Protein AF-A0A442BPK3-F1 (afdb_monomer_lite)

Radius of gyration: 20.64 Å; chains: 1; bounding box: 43×21×60 Å

pLDDT: mean 92.11, std 6.21, range [68.88, 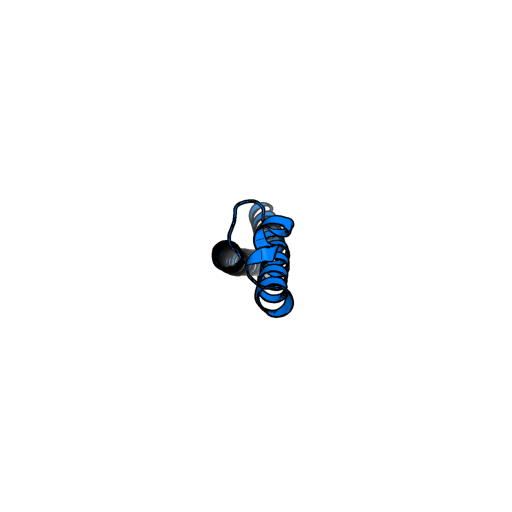98.38]

Secondary structure (DSSP, 8-state):
-HHHHHHHHHHHHHHHHHHHHHHHHHHHHHHT-GGGHHHHHTT--HHHHHHHHHHHHHHHHHHHHHHHHHHHHHHHHHHHHHHHHHH--

Sequence (89 aa):
MIFTKLGLAIAWLLVVLSGLRLVLAFAIAYTTGQATAPEYFGSKTVGEVIDHSALYLLIGVTVGIVAEISRSMGVKAELRKQMLEKEVR

Foldseek 3Di:
DVVLVVLQVLLVCLQVVLVVQLVVLVCCCPPVRQVCCCVPPNPDTSVVSNVVSVVSNVVSVVSNVVSVVVVVVVVVVVVVVVVVVVVVD

Structure (mmCIF, N/CA/C/O backbone):
data_AF-A0A442BPK3-F1
#
_entry.id   AF-A0A442BPK3-F1
#
loop_
_atom_site.group_PDB
_atom_site.id
_atom_site.type_symbol
_atom_site.label_atom_id
_atom_site.label_alt_id
_atom_site.label_comp_id
_atom_site.label_asym_id
_atom_site.label_entity_id
_atom_site.label_seq_id
_atom_site.pdbx_PDB_ins_code
_atom_site.Cartn_x
_atom_site.Cartn_y
_atom_site.Cartn_z
_atom_site.occupancy
_atom_site.B_iso_or_equiv
_atom_site.auth_seq_id
_atom_site.auth_comp_id
_atom_site.auth_asym_id
_atom_site.auth_atom_id
_atom_site.pdbx_PDB_model_num
ATOM 1 N N . MET A 1 1 ? -14.896 4.758 13.654 1.00 77.44 1 MET A N 1
ATOM 2 C CA . MET A 1 1 ? -14.348 6.106 13.931 1.00 77.44 1 MET A CA 1
ATOM 3 C C . MET A 1 1 ? -13.953 6.777 12.616 1.00 77.44 1 MET A C 1
ATOM 5 O O . MET A 1 1 ? -13.584 6.060 11.689 1.00 77.44 1 MET A O 1
ATOM 9 N N . ILE A 1 2 ? -14.068 8.110 12.508 1.00 88.00 2 ILE A N 1
ATOM 10 C CA . ILE A 1 2 ? -13.796 8.867 11.262 1.00 88.00 2 ILE A CA 1
ATOM 11 C C . ILE A 1 2 ? -12.341 8.674 10.807 1.00 88.00 2 ILE A C 1
ATOM 13 O O . ILE A 1 2 ? -12.106 8.342 9.650 1.00 88.00 2 ILE A O 1
ATOM 17 N N . PHE A 1 3 ? -11.383 8.763 11.733 1.00 89.44 3 PHE A N 1
ATOM 18 C CA . PHE A 1 3 ? -9.956 8.579 11.446 1.00 89.44 3 PHE A CA 1
ATOM 19 C C . PHE A 1 3 ? -9.627 7.200 10.865 1.00 89.44 3 PHE A C 1
ATOM 21 O O . PHE A 1 3 ? -8.902 7.106 9.883 1.00 89.44 3 PHE A O 1
ATOM 28 N N . THR A 1 4 ? -10.217 6.129 11.402 1.00 91.81 4 THR A N 1
ATOM 29 C CA . THR A 1 4 ? -10.026 4.766 10.884 1.00 91.81 4 THR A CA 1
ATOM 30 C C . THR A 1 4 ? -10.553 4.612 9.456 1.00 91.81 4 THR A C 1
ATOM 32 O O . THR A 1 4 ? -9.904 3.986 8.623 1.00 91.81 4 THR A O 1
ATOM 35 N N . LYS A 1 5 ? -11.717 5.209 9.151 1.00 93.50 5 LYS A N 1
ATOM 36 C CA . LYS A 1 5 ? -12.287 5.196 7.793 1.00 93.50 5 LYS A CA 1
ATOM 37 C C . LYS A 1 5 ? -11.404 5.968 6.812 1.00 93.50 5 LYS A C 1
ATOM 39 O O . LYS A 1 5 ? -11.177 5.492 5.706 1.00 93.50 5 LYS A O 1
ATOM 44 N N . LEU A 1 6 ? -10.886 7.122 7.233 1.00 95.94 6 LEU A N 1
ATOM 45 C CA . LEU A 1 6 ? -9.979 7.927 6.419 1.00 95.94 6 LEU A CA 1
ATOM 46 C C . LEU A 1 6 ? -8.647 7.203 6.173 1.00 95.94 6 LEU A C 1
ATOM 48 O O . LEU A 1 6 ? -8.192 7.149 5.037 1.00 95.94 6 LEU A O 1
ATOM 52 N N . GLY A 1 7 ? -8.066 6.587 7.207 1.00 94.62 7 GLY A N 1
ATOM 53 C CA . GLY A 1 7 ? -6.842 5.791 7.089 1.00 94.62 7 GLY A CA 1
ATOM 54 C C . GLY A 1 7 ? -6.994 4.623 6.113 1.00 94.62 7 GLY A C 1
ATOM 55 O O . GLY A 1 7 ? -6.137 4.427 5.258 1.00 94.62 7 GLY A O 1
ATOM 56 N N . LEU A 1 8 ? -8.124 3.909 6.166 1.00 96.19 8 LEU A N 1
ATOM 57 C CA . LEU A 1 8 ? -8.447 2.856 5.197 1.00 96.19 8 LEU A CA 1
ATOM 58 C C . LEU A 1 8 ? -8.614 3.401 3.774 1.00 96.19 8 LEU A C 1
ATOM 60 O O . LEU A 1 8 ? -8.120 2.786 2.835 1.00 96.19 8 LEU A O 1
ATOM 64 N N . ALA A 1 9 ? -9.285 4.543 3.602 1.00 97.44 9 ALA A N 1
ATOM 65 C CA . ALA A 1 9 ? -9.455 5.158 2.287 1.00 97.44 9 ALA A CA 1
ATOM 66 C C . ALA A 1 9 ? -8.106 5.571 1.676 1.00 97.44 9 ALA A C 1
ATOM 68 O O . ALA A 1 9 ? -7.831 5.255 0.521 1.00 97.44 9 ALA A O 1
ATOM 69 N N . ILE A 1 10 ? -7.238 6.214 2.464 1.00 96.88 10 ILE A N 1
ATOM 70 C CA . ILE A 1 10 ? -5.887 6.601 2.034 1.00 96.88 10 ILE A CA 1
ATOM 71 C C . ILE A 1 10 ? -5.051 5.362 1.702 1.00 96.88 10 ILE A C 1
ATOM 73 O O . ILE A 1 10 ? -4.394 5.340 0.665 1.00 96.88 10 ILE A O 1
ATOM 77 N N . ALA A 1 11 ? -5.104 4.319 2.537 1.00 98.00 11 ALA A N 1
ATOM 78 C CA . ALA A 1 11 ? -4.415 3.057 2.276 1.00 98.00 11 ALA A CA 1
ATOM 79 C C . ALA A 1 11 ? -4.846 2.444 0.938 1.00 98.00 11 ALA A C 1
ATOM 81 O O . ALA A 1 11 ? -3.996 2.095 0.123 1.00 98.00 11 ALA A O 1
ATOM 82 N N . TRP A 1 12 ? -6.154 2.384 0.676 1.00 98.06 12 TRP A N 1
ATOM 83 C CA . TRP A 1 12 ? -6.693 1.888 -0.590 1.00 98.06 12 TRP A CA 1
ATOM 84 C C . TRP A 1 12 ? -6.233 2.713 -1.791 1.00 98.06 12 TRP A C 1
ATOM 86 O O . TRP A 1 12 ? -5.801 2.138 -2.789 1.00 98.06 12 TRP A O 1
ATOM 96 N N . LEU A 1 13 ? -6.278 4.044 -1.693 1.00 98.00 13 LEU A N 1
ATOM 97 C CA . LEU A 1 13 ? -5.799 4.927 -2.758 1.00 98.00 13 LEU A CA 1
ATOM 98 C C . LEU A 1 13 ? -4.312 4.706 -3.037 1.00 98.00 13 LEU A C 1
ATOM 100 O O . LEU A 1 13 ? -3.925 4.563 -4.195 1.00 98.00 13 LEU A O 1
ATOM 104 N N . LEU A 1 14 ? -3.488 4.631 -1.990 1.00 98.06 14 LEU A N 1
ATOM 105 C CA . LEU A 1 14 ? -2.060 4.370 -2.135 1.00 98.06 14 LEU A CA 1
ATOM 106 C C . LEU A 1 14 ? -1.819 3.020 -2.802 1.00 98.06 14 LEU A C 1
ATOM 108 O O . LEU A 1 14 ? -1.116 2.977 -3.805 1.00 98.06 14 LEU A O 1
ATOM 112 N N . VAL A 1 15 ? -2.430 1.943 -2.305 1.00 98.12 15 VAL A N 1
ATOM 113 C CA . VAL A 1 15 ? -2.223 0.588 -2.835 1.00 98.12 15 VAL A CA 1
ATOM 114 C C . VAL A 1 15 ? -2.649 0.483 -4.296 1.00 98.12 15 VAL A C 1
ATOM 116 O O . VAL A 1 15 ? -1.888 -0.023 -5.116 1.00 98.12 15 VAL A O 1
ATOM 119 N N . VAL A 1 16 ? -3.830 0.992 -4.649 1.00 98.06 16 VAL A N 1
ATOM 120 C CA . VAL A 1 16 ? -4.354 0.869 -6.017 1.00 98.06 16 VAL A CA 1
ATOM 121 C C . VAL A 1 16 ? -3.549 1.718 -6.995 1.00 98.06 16 VAL A C 1
ATOM 123 O O . VAL A 1 16 ? -3.123 1.213 -8.033 1.00 98.06 16 VAL A O 1
ATOM 126 N N . LEU A 1 17 ? -3.305 2.991 -6.674 1.00 97.62 17 LEU A N 1
ATOM 127 C CA . LEU A 1 17 ? -2.621 3.899 -7.597 1.00 97.62 17 LEU A CA 1
ATOM 128 C C . LEU A 1 17 ? -1.147 3.530 -7.765 1.00 97.62 17 LEU A C 1
ATOM 130 O O . LEU A 1 17 ? -0.638 3.522 -8.886 1.00 97.62 17 LEU A O 1
ATOM 134 N N . SER A 1 18 ? -0.459 3.203 -6.669 1.00 97.06 18 SER A N 1
ATOM 135 C CA . SER A 1 18 ? 0.941 2.780 -6.739 1.00 97.06 18 SER A CA 1
ATOM 136 C C . SER A 1 18 ? 1.087 1.387 -7.346 1.00 97.06 18 SER A C 1
ATOM 138 O O . SER A 1 18 ? 1.999 1.187 -8.139 1.00 97.06 18 SER A O 1
ATOM 140 N N . GLY A 1 19 ? 0.166 0.459 -7.069 1.00 97.62 19 GLY A N 1
ATOM 141 C CA . GLY A 1 19 ? 0.147 -0.868 -7.681 1.00 97.62 19 GLY A CA 1
ATOM 142 C C . GLY A 1 19 ? -0.032 -0.797 -9.195 1.00 97.62 19 GLY A C 1
ATOM 143 O O . GLY A 1 19 ? 0.769 -1.367 -9.933 1.00 97.62 19 GLY A O 1
ATOM 144 N N . LEU A 1 20 ? -1.013 -0.024 -9.675 1.00 97.06 20 LEU A N 1
ATOM 145 C CA . LEU A 1 20 ? -1.211 0.198 -11.110 1.00 97.06 20 LEU A CA 1
ATOM 146 C C . LEU A 1 20 ? 0.028 0.833 -11.754 1.00 97.06 20 LEU A C 1
ATOM 148 O O . LEU A 1 20 ? 0.486 0.385 -12.805 1.00 97.06 20 LEU A O 1
ATOM 152 N N . ARG A 1 21 ? 0.596 1.858 -11.110 1.00 95.19 21 ARG A N 1
ATOM 153 C CA . ARG A 1 21 ? 1.791 2.549 -11.608 1.00 95.19 21 ARG A CA 1
ATOM 154 C C . ARG A 1 21 ? 3.019 1.637 -11.642 1.00 95.19 21 ARG A C 1
ATOM 156 O O . ARG A 1 21 ? 3.787 1.702 -12.597 1.00 95.19 21 ARG A O 1
ATOM 163 N N . LEU A 1 22 ? 3.184 0.777 -10.640 1.00 96.75 22 LEU A N 1
ATOM 164 C CA . LEU A 1 22 ? 4.263 -0.204 -10.564 1.00 96.75 22 LEU A CA 1
ATOM 165 C C . LEU A 1 22 ? 4.141 -1.238 -11.691 1.00 96.75 22 LEU A C 1
ATOM 167 O O . LEU A 1 22 ? 5.122 -1.504 -12.379 1.00 96.75 22 LEU A O 1
ATOM 171 N N . VAL A 1 23 ? 2.932 -1.757 -11.932 1.00 96.38 23 VAL A N 1
ATOM 172 C CA . VAL A 1 23 ? 2.655 -2.681 -13.046 1.00 96.38 23 VAL A CA 1
ATOM 173 C C . VAL A 1 23 ? 2.969 -2.028 -14.392 1.00 96.38 23 VAL A C 1
ATOM 175 O O . VAL A 1 23 ? 3.638 -2.645 -15.217 1.00 96.38 23 VAL A O 1
ATOM 178 N N . LEU A 1 24 ? 2.556 -0.774 -14.605 1.00 93.56 24 LEU A N 1
ATOM 179 C CA . LEU A 1 24 ? 2.884 -0.026 -15.825 1.00 93.56 24 LEU A CA 1
ATOM 180 C C . LEU A 1 24 ? 4.395 0.157 -16.003 1.00 93.56 24 LEU A C 1
ATOM 182 O O . LEU A 1 24 ? 4.907 -0.011 -17.107 1.00 93.56 24 LEU A O 1
ATOM 186 N N . ALA A 1 25 ? 5.116 0.473 -14.926 1.00 93.00 25 ALA A N 1
ATOM 187 C CA . ALA A 1 25 ? 6.564 0.648 -14.975 1.00 93.00 25 ALA A CA 1
ATOM 188 C C . ALA A 1 25 ? 7.286 -0.651 -15.343 1.00 93.00 25 ALA A C 1
ATOM 190 O O . ALA A 1 25 ? 8.152 -0.636 -16.216 1.00 93.00 25 ALA A O 1
ATOM 191 N N . PHE A 1 26 ? 6.876 -1.781 -14.764 1.00 94.25 26 PHE A N 1
ATOM 192 C CA . PHE A 1 26 ? 7.399 -3.083 -15.170 1.00 94.25 26 PHE A CA 1
ATOM 193 C C . PHE A 1 26 ? 7.032 -3.426 -16.613 1.00 94.25 26 PHE A C 1
ATOM 195 O O . PHE A 1 26 ? 7.907 -3.843 -17.365 1.00 94.25 26 PHE A O 1
ATOM 202 N N . ALA A 1 27 ? 5.782 -3.209 -17.030 1.00 92.88 27 ALA A N 1
ATOM 203 C CA . ALA A 1 27 ? 5.368 -3.462 -18.407 1.00 92.88 27 ALA A CA 1
ATOM 204 C C . ALA A 1 27 ? 6.270 -2.710 -19.398 1.00 92.88 27 ALA A C 1
ATOM 206 O O . ALA A 1 27 ? 6.872 -3.337 -20.262 1.00 92.88 27 ALA A O 1
ATOM 207 N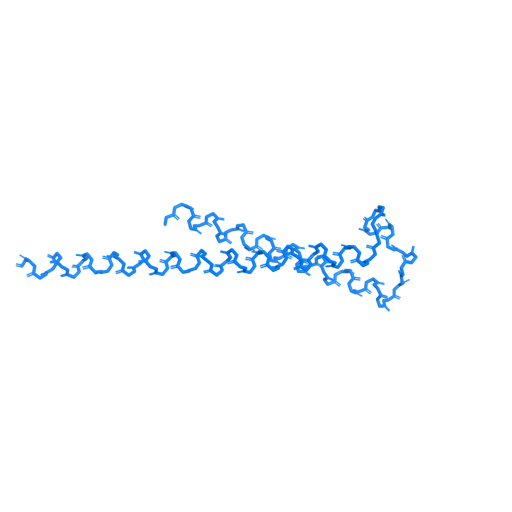 N . ILE A 1 28 ? 6.468 -1.405 -19.196 1.00 90.31 28 ILE A N 1
ATOM 208 C CA . ILE A 1 28 ? 7.322 -0.569 -20.054 1.00 90.31 28 ILE A CA 1
ATOM 209 C C . ILE A 1 28 ? 8.786 -1.028 -20.021 1.00 90.31 28 ILE A C 1
ATOM 211 O O . ILE A 1 28 ? 9.419 -1.112 -21.075 1.00 90.31 28 ILE A O 1
ATOM 215 N N . ALA A 1 29 ? 9.322 -1.371 -18.842 1.00 90.19 29 ALA A N 1
ATOM 216 C CA . ALA A 1 29 ? 10.680 -1.907 -18.725 1.00 90.19 29 ALA A CA 1
ATOM 217 C C . ALA A 1 29 ? 10.890 -3.162 -19.586 1.00 90.19 29 ALA A C 1
ATOM 219 O O . ALA A 1 29 ? 11.946 -3.295 -20.202 1.00 90.19 29 ALA A O 1
ATOM 220 N N . TYR A 1 30 ? 9.900 -4.060 -19.637 1.00 89.56 30 TYR A N 1
ATOM 221 C CA . TYR A 1 30 ? 10.008 -5.335 -20.347 1.00 89.56 30 TYR A CA 1
ATOM 222 C C . TYR A 1 30 ? 9.602 -5.274 -21.826 1.00 89.56 30 TYR A C 1
ATOM 224 O O . TYR A 1 30 ? 10.141 -6.047 -22.615 1.00 89.56 30 TYR A O 1
ATOM 232 N N . THR A 1 31 ? 8.664 -4.405 -22.222 1.00 88.38 31 THR A N 1
ATOM 233 C CA . THR A 1 31 ? 8.117 -4.405 -23.593 1.00 88.38 31 THR A CA 1
ATOM 234 C C . THR A 1 31 ? 8.797 -3.419 -24.528 1.00 88.38 31 THR A C 1
ATOM 236 O O . THR A 1 31 ? 9.058 -3.751 -25.680 1.00 88.38 31 THR A O 1
ATOM 239 N N . THR A 1 32 ? 9.041 -2.193 -24.066 1.00 81.25 32 THR A N 1
ATOM 240 C CA . THR A 1 32 ? 9.474 -1.076 -24.925 1.00 81.25 32 THR A CA 1
ATOM 241 C C . THR A 1 32 ? 10.838 -0.515 -24.530 1.00 81.25 32 THR A C 1
ATOM 243 O O . THR A 1 32 ? 11.476 0.173 -25.325 1.00 81.25 32 THR A O 1
ATOM 246 N N . GLY A 1 33 ? 11.329 -0.863 -23.338 1.00 74.88 33 GLY A N 1
ATOM 247 C CA . GLY A 1 33 ? 12.641 -0.463 -22.850 1.00 74.88 33 GLY A CA 1
ATOM 248 C C . GLY A 1 33 ? 12.672 0.967 -22.307 1.00 74.88 33 GLY A C 1
ATOM 249 O 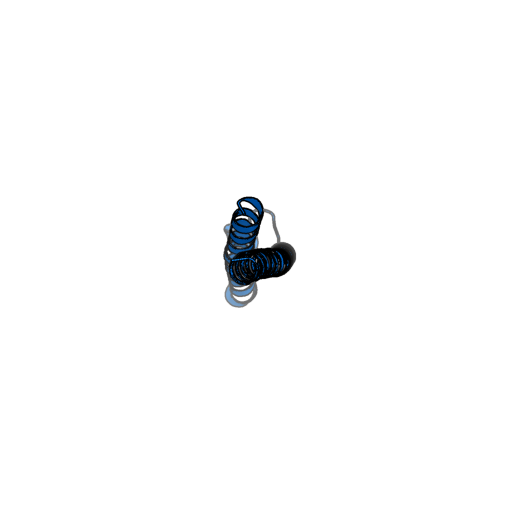O . GLY A 1 33 ? 11.711 1.733 -22.379 1.00 74.88 33 GLY A O 1
ATOM 250 N N . GLN A 1 34 ? 13.811 1.347 -21.726 1.00 76.56 34 GLN A N 1
ATOM 251 C CA . GLN A 1 34 ? 13.949 2.613 -20.996 1.00 76.56 34 GLN A CA 1
ATOM 252 C C . GLN A 1 34 ? 13.808 3.857 -21.893 1.00 76.56 34 GLN A C 1
ATOM 254 O O . GLN A 1 34 ? 13.474 4.930 -21.396 1.00 76.56 34 GLN A O 1
ATOM 259 N N . ALA A 1 35 ? 14.011 3.717 -23.206 1.00 79.75 35 ALA A N 1
ATOM 260 C CA . ALA A 1 35 ? 13.927 4.815 -24.167 1.00 79.75 35 ALA A CA 1
ATOM 261 C C . ALA A 1 35 ? 12.517 5.421 -24.278 1.00 79.75 35 ALA A C 1
ATOM 263 O O . ALA A 1 35 ? 12.396 6.620 -24.504 1.00 79.75 35 ALA A O 1
ATOM 264 N N . THR A 1 36 ? 11.459 4.630 -24.061 1.00 82.56 36 THR A N 1
ATOM 265 C CA . THR A 1 36 ? 10.070 5.127 -24.084 1.00 82.56 36 THR A CA 1
ATOM 266 C C . THR A 1 36 ? 9.607 5.667 -22.733 1.00 82.56 36 THR A C 1
ATOM 268 O O . THR A 1 36 ? 8.502 6.185 -22.626 1.00 82.56 36 THR A O 1
ATOM 271 N N . ALA A 1 37 ? 10.417 5.546 -21.675 1.00 80.19 37 ALA A N 1
ATOM 272 C CA . ALA A 1 37 ? 10.051 5.996 -20.332 1.00 80.19 37 ALA A CA 1
ATOM 273 C C . ALA A 1 37 ? 9.562 7.454 -20.276 1.00 80.19 37 ALA A C 1
ATOM 275 O O . ALA A 1 37 ? 8.586 7.701 -19.562 1.00 80.19 37 ALA A O 1
ATOM 276 N N . PRO A 1 38 ? 10.147 8.405 -21.036 1.00 84.56 38 PRO A N 1
ATOM 277 C CA . PRO A 1 38 ? 9.724 9.792 -20.939 1.00 84.56 38 PRO A CA 1
ATOM 278 C C . PRO A 1 38 ? 8.294 10.069 -21.407 1.00 84.56 38 PRO A C 1
ATOM 280 O O . PRO A 1 38 ? 7.641 10.967 -20.878 1.00 84.56 38 PRO A O 1
ATOM 283 N N . GLU A 1 39 ? 7.778 9.271 -22.342 1.00 86.69 39 GLU A N 1
ATOM 284 C CA . GLU A 1 39 ? 6.414 9.414 -22.869 1.00 86.69 39 GLU A CA 1
ATOM 285 C C . GLU A 1 39 ? 5.350 9.066 -21.819 1.00 86.69 39 GLU A C 1
ATOM 287 O O . GLU A 1 39 ? 4.276 9.663 -21.793 1.00 86.69 39 GLU A O 1
ATOM 292 N N . TYR A 1 40 ? 5.664 8.133 -20.915 1.00 85.44 40 TYR A N 1
ATOM 293 C CA . TYR A 1 40 ? 4.737 7.647 -19.887 1.00 85.44 40 TYR A CA 1
ATOM 294 C C . TYR A 1 40 ? 4.984 8.270 -18.512 1.00 85.44 40 TYR A C 1
ATOM 296 O O . TYR A 1 40 ? 4.056 8.429 -17.716 1.00 85.44 40 TYR A O 1
ATOM 304 N N . PHE A 1 41 ? 6.239 8.600 -18.204 1.00 87.25 41 PHE A N 1
ATOM 305 C CA . PHE A 1 41 ? 6.672 8.990 -16.863 1.00 87.25 41 PHE A CA 1
ATOM 306 C C . PHE A 1 41 ? 7.276 10.396 -16.780 1.00 87.25 41 PHE A C 1
ATOM 308 O O . PHE A 1 41 ? 7.651 10.833 -15.685 1.00 87.25 41 PHE A O 1
ATOM 315 N N . GLY A 1 42 ? 7.321 11.132 -17.894 1.00 87.38 42 GLY A N 1
ATOM 316 C CA . GLY A 1 42 ? 7.869 12.484 -17.960 1.00 87.38 42 GLY A CA 1
ATOM 317 C C . GLY A 1 42 ? 9.393 12.478 -17.862 1.00 87.38 42 GLY A C 1
ATOM 318 O O . GLY A 1 42 ? 10.070 11.737 -18.555 1.00 87.38 42 GLY A O 1
ATOM 319 N N . SER A 1 43 ? 9.984 13.284 -16.986 1.00 82.62 43 SER A N 1
ATOM 320 C CA . SER A 1 43 ? 11.448 13.309 -16.833 1.00 82.62 43 SER A CA 1
ATOM 321 C C . SER A 1 43 ? 12.025 12.127 -16.042 1.00 82.62 43 SER A C 1
ATOM 323 O O . SER A 1 43 ? 13.236 12.072 -15.842 1.00 82.62 43 SER A O 1
ATOM 325 N N . LYS A 1 44 ? 11.183 11.204 -15.558 1.00 84.94 44 LYS A N 1
ATOM 326 C CA . LYS A 1 44 ? 11.598 10.109 -14.675 1.00 84.94 44 LYS A CA 1
ATOM 327 C C . LYS A 1 44 ? 12.008 8.870 -15.454 1.00 84.94 44 LYS A C 1
ATOM 329 O O . LYS A 1 44 ? 11.346 8.463 -16.409 1.00 84.94 44 LYS A O 1
ATOM 334 N N . THR A 1 45 ? 13.057 8.215 -14.976 1.00 90.56 45 THR A N 1
ATOM 335 C CA . THR A 1 45 ? 13.453 6.891 -15.455 1.00 90.56 45 THR A CA 1
ATOM 336 C C . THR A 1 45 ? 12.475 5.817 -14.967 1.00 90.56 45 THR A C 1
ATOM 338 O O . THR A 1 45 ? 11.796 5.980 -13.952 1.00 90.56 45 THR A O 1
ATOM 341 N N . VAL A 1 46 ? 12.418 4.676 -15.665 1.00 91.62 46 VAL A N 1
ATOM 342 C CA . VAL A 1 46 ? 11.561 3.551 -15.245 1.00 91.62 46 VAL A CA 1
ATOM 343 C C . VAL A 1 46 ? 11.925 3.051 -13.842 1.00 91.62 46 VAL A C 1
ATOM 345 O O . VAL A 1 46 ? 11.030 2.788 -13.046 1.00 91.62 46 VAL A O 1
ATOM 348 N N . GLY A 1 47 ? 13.223 2.984 -13.519 1.00 91.44 47 GLY A N 1
ATOM 349 C CA . GLY A 1 47 ? 13.712 2.568 -12.200 1.00 91.44 47 GLY A CA 1
ATOM 350 C C . GLY A 1 47 ? 13.218 3.479 -11.076 1.00 91.44 47 GLY A C 1
ATOM 351 O O . GLY A 1 47 ? 12.610 2.997 -10.127 1.00 91.44 47 GLY A O 1
ATOM 352 N N . GLU A 1 48 ? 13.348 4.801 -11.233 1.00 93.94 48 GLU A N 1
ATOM 353 C CA . GLU A 1 48 ? 12.825 5.759 -10.245 1.00 93.94 48 GLU A CA 1
ATOM 354 C C . GLU A 1 48 ? 11.313 5.606 -10.040 1.00 93.94 48 GLU A C 1
ATOM 356 O O . GLU A 1 48 ? 10.803 5.739 -8.926 1.00 93.94 48 GLU A O 1
ATOM 361 N N . VAL A 1 49 ? 10.562 5.326 -11.110 1.00 95.25 49 VAL A N 1
ATOM 362 C CA . VAL A 1 49 ? 9.118 5.098 -10.997 1.00 95.25 49 VAL A CA 1
ATOM 363 C C . VAL A 1 49 ? 8.805 3.806 -10.252 1.00 95.25 49 VAL A C 1
ATOM 365 O O . VAL A 1 49 ? 7.868 3.810 -9.448 1.00 95.25 49 VAL A O 1
ATOM 368 N N . ILE A 1 50 ? 9.566 2.735 -10.484 1.00 95.50 50 ILE A N 1
ATOM 369 C CA . ILE A 1 50 ? 9.441 1.475 -9.742 1.00 95.50 50 ILE A CA 1
ATOM 370 C C . ILE A 1 50 ? 9.698 1.727 -8.256 1.00 95.50 50 ILE A C 1
ATOM 372 O O . ILE A 1 50 ? 8.837 1.396 -7.443 1.00 95.50 50 ILE A O 1
ATOM 376 N N . ASP A 1 51 ? 10.797 2.395 -7.908 1.00 97.00 51 ASP A N 1
ATOM 377 C CA . ASP A 1 51 ? 11.176 2.656 -6.516 1.00 97.00 51 ASP A CA 1
ATOM 378 C C . ASP A 1 51 ? 10.121 3.488 -5.782 1.00 97.00 51 ASP A C 1
ATOM 380 O O . ASP A 1 51 ? 9.647 3.112 -4.705 1.00 97.00 51 ASP A O 1
ATOM 384 N N . HIS A 1 52 ? 9.676 4.592 -6.389 1.00 96.44 52 HIS A N 1
ATOM 385 C CA . HIS A 1 52 ? 8.623 5.420 -5.805 1.00 96.44 52 HIS A CA 1
ATOM 386 C C . HIS A 1 52 ? 7.308 4.655 -5.653 1.00 96.44 52 HIS A C 1
ATOM 388 O O . HIS A 1 52 ? 6.645 4.766 -4.621 1.00 96.44 52 HIS A O 1
ATOM 394 N N . SER A 1 53 ? 6.912 3.889 -6.668 1.00 96.88 53 SER A N 1
ATOM 395 C CA . SER A 1 53 ? 5.651 3.146 -6.628 1.00 96.88 53 SER A CA 1
ATOM 396 C C . SER A 1 53 ? 5.710 2.023 -5.591 1.00 96.88 53 SER A C 1
ATOM 398 O O . SER A 1 53 ? 4.772 1.872 -4.815 1.00 96.88 53 SER A O 1
ATOM 400 N N . ALA A 1 54 ? 6.826 1.301 -5.495 1.00 98.00 54 ALA A N 1
ATOM 401 C CA . ALA A 1 54 ? 7.040 0.281 -4.474 1.00 98.00 54 ALA A CA 1
ATOM 402 C C . ALA A 1 54 ? 7.007 0.876 -3.056 1.00 98.00 54 ALA A C 1
ATOM 404 O O . ALA A 1 54 ? 6.357 0.318 -2.169 1.00 98.00 54 ALA A O 1
ATOM 405 N N . LEU A 1 55 ? 7.630 2.042 -2.846 1.00 98.06 55 LEU A N 1
ATOM 406 C CA . LEU A 1 55 ? 7.592 2.740 -1.560 1.00 98.06 55 LEU A CA 1
ATOM 407 C C . LEU A 1 55 ? 6.160 3.134 -1.170 1.00 98.06 55 LEU A C 1
ATOM 409 O O . LEU A 1 55 ? 5.724 2.852 -0.054 1.00 98.06 55 LEU A O 1
ATOM 413 N N . TYR A 1 56 ? 5.405 3.758 -2.078 1.00 98.06 56 TYR A N 1
ATOM 414 C CA . TYR A 1 56 ? 4.022 4.154 -1.791 1.00 98.06 56 TYR A CA 1
ATOM 415 C C . TYR A 1 56 ? 3.092 2.956 -1.590 1.00 98.06 56 TYR A C 1
ATOM 417 O O . TYR A 1 56 ? 2.187 3.031 -0.755 1.00 98.06 56 TYR A O 1
ATOM 425 N N . LEU A 1 57 ? 3.339 1.848 -2.290 1.00 98.25 57 LEU A N 1
ATOM 426 C CA . LEU A 1 57 ? 2.622 0.594 -2.086 1.00 98.25 57 LEU A CA 1
ATOM 427 C C . LEU A 1 57 ? 2.856 0.069 -0.668 1.00 98.25 57 LEU A C 1
ATOM 429 O O . LEU A 1 57 ? 1.899 -0.234 0.045 1.00 98.25 57 LEU A O 1
ATOM 433 N N . LEU A 1 58 ? 4.116 0.037 -0.229 1.00 98.38 58 LEU A N 1
ATOM 434 C CA . LEU A 1 58 ? 4.494 -0.416 1.108 1.00 98.38 58 LEU A CA 1
ATOM 435 C C . LEU A 1 58 ? 3.908 0.480 2.208 1.00 98.38 58 LEU A C 1
ATOM 437 O O . LEU A 1 58 ? 3.389 -0.027 3.208 1.00 98.38 58 LEU A O 1
ATOM 441 N N . ILE A 1 59 ? 3.918 1.802 2.009 1.00 98.19 59 ILE A N 1
ATOM 442 C CA . ILE A 1 59 ? 3.258 2.754 2.915 1.00 98.19 59 ILE A CA 1
ATOM 443 C C . ILE A 1 59 ? 1.752 2.473 2.967 1.00 98.19 59 ILE A C 1
ATOM 445 O O . ILE A 1 59 ? 1.193 2.367 4.057 1.00 98.19 59 ILE A O 1
ATOM 449 N N . GLY A 1 60 ? 1.098 2.308 1.814 1.00 98.25 60 GLY A N 1
ATOM 450 C CA . GLY A 1 60 ? -0.335 2.022 1.730 1.00 98.25 60 GLY A CA 1
ATOM 451 C C . GLY A 1 60 ? -0.726 0.746 2.474 1.00 98.25 60 GLY A C 1
ATOM 452 O O . GLY A 1 60 ? -1.648 0.771 3.289 1.00 98.25 60 GLY A O 1
ATOM 453 N N . VAL A 1 61 ? 0.020 -0.343 2.265 1.00 98.25 61 VAL A N 1
ATOM 454 C CA . VAL A 1 61 ? -0.176 -1.614 2.983 1.00 98.25 61 VAL A CA 1
ATOM 455 C C . VAL A 1 61 ? -0.006 -1.422 4.490 1.00 98.25 61 VAL A C 1
ATOM 457 O O . VAL A 1 61 ? -0.872 -1.830 5.263 1.00 98.25 61 VAL A O 1
ATOM 460 N N . THR A 1 62 ? 1.067 -0.751 4.914 1.00 98.19 62 THR A N 1
ATOM 461 C CA . THR A 1 62 ? 1.354 -0.514 6.338 1.00 98.19 62 THR A CA 1
ATOM 462 C C . THR A 1 62 ? 0.243 0.299 7.007 1.00 98.19 62 THR A C 1
ATOM 464 O O . THR A 1 62 ? -0.273 -0.094 8.054 1.00 98.19 62 THR A O 1
ATOM 467 N N . VAL A 1 63 ? -0.185 1.400 6.383 1.00 97.38 63 VAL A N 1
ATOM 468 C CA . VAL A 1 63 ? -1.291 2.236 6.880 1.00 97.38 63 VAL A CA 1
ATOM 469 C C . VAL A 1 63 ? -2.597 1.441 6.927 1.00 97.38 63 VAL A C 1
ATOM 471 O O . VAL A 1 63 ? -3.337 1.545 7.906 1.00 97.38 63 VAL A O 1
ATOM 474 N N . GLY A 1 64 ? -2.865 0.615 5.913 1.00 97.38 64 GLY A N 1
ATOM 475 C CA . GLY A 1 64 ? -4.043 -0.250 5.861 1.00 97.38 64 GLY A CA 1
ATOM 476 C C . GLY A 1 64 ? -4.095 -1.232 7.027 1.00 97.38 64 GLY A C 1
ATOM 477 O O . GLY A 1 64 ? -5.119 -1.317 7.704 1.00 97.38 64 GLY A O 1
ATOM 478 N N . ILE A 1 65 ? -2.975 -1.901 7.322 1.00 97.81 65 ILE A N 1
ATOM 479 C CA . ILE A 1 65 ? -2.853 -2.818 8.465 1.00 97.81 65 ILE A CA 1
ATOM 480 C C . ILE A 1 65 ? -3.118 -2.077 9.782 1.00 97.81 65 ILE A C 1
ATOM 482 O O . ILE A 1 65 ? -3.926 -2.529 10.593 1.00 97.81 65 ILE A O 1
ATOM 486 N N . VAL A 1 66 ? -2.496 -0.913 9.992 1.00 96.88 66 VAL A N 1
ATOM 487 C CA . VAL A 1 66 ? -2.684 -0.122 11.224 1.00 96.88 66 VAL A CA 1
ATOM 488 C C . VAL A 1 66 ? -4.138 0.335 11.381 1.00 96.88 66 VAL A C 1
ATOM 490 O O . VAL A 1 66 ? -4.709 0.246 12.474 1.00 96.88 66 VAL A O 1
ATOM 493 N N . ALA A 1 67 ? -4.771 0.789 10.299 1.00 96.31 67 ALA A N 1
ATOM 494 C CA . ALA A 1 67 ? -6.169 1.203 10.326 1.00 96.31 67 ALA A CA 1
ATOM 495 C C . ALA A 1 67 ? -7.109 0.014 10.605 1.00 96.31 67 ALA A C 1
ATOM 497 O O . ALA A 1 67 ? -8.067 0.144 11.369 1.00 96.31 67 ALA A O 1
ATOM 498 N N . GLU A 1 68 ? -6.810 -1.164 10.061 1.00 95.31 68 GLU A N 1
ATOM 499 C CA . GLU A 1 68 ? -7.568 -2.392 10.308 1.00 95.31 68 GLU A CA 1
ATOM 500 C C . GLU A 1 68 ? -7.480 -2.851 11.773 1.00 95.31 68 GLU A C 1
ATOM 502 O O . GLU A 1 68 ? -8.495 -3.196 12.392 1.00 95.31 68 GLU A O 1
ATOM 507 N N . ILE A 1 69 ? -6.285 -2.770 12.366 1.00 95.31 69 ILE A N 1
ATOM 508 C CA . ILE A 1 69 ? -6.069 -3.042 13.793 1.00 95.31 69 ILE A CA 1
ATOM 509 C C . ILE A 1 69 ? -6.883 -2.058 14.643 1.00 95.31 69 ILE A C 1
ATOM 511 O O . ILE A 1 69 ? -7.637 -2.480 15.525 1.00 95.31 69 ILE A O 1
ATOM 515 N N . SER A 1 70 ? -6.804 -0.756 14.343 1.00 94.06 70 SER A N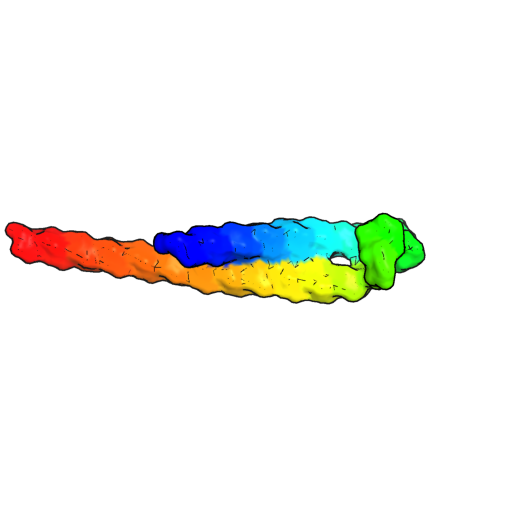 1
ATOM 516 C CA . SER A 1 70 ? -7.582 0.284 15.033 1.00 94.06 70 SER A CA 1
ATOM 517 C C . SER A 1 70 ? -9.090 0.002 14.982 1.00 94.06 70 SER A C 1
ATOM 519 O O . SER A 1 70 ? -9.779 0.103 16.003 1.00 94.06 70 SER A O 1
ATOM 521 N N . ARG A 1 71 ? -9.607 -0.420 13.818 1.00 92.56 71 ARG A N 1
ATOM 522 C CA . ARG A 1 71 ? -11.018 -0.793 13.640 1.00 92.56 71 ARG A CA 1
ATOM 523 C C . ARG A 1 71 ? -11.408 -1.964 14.534 1.00 92.56 71 ARG A C 1
ATOM 525 O O . ARG A 1 71 ? -12.409 -1.885 15.245 1.00 92.56 71 ARG A O 1
ATOM 532 N N . SER A 1 72 ? -10.605 -3.023 14.506 1.00 92.75 72 SER A N 1
ATOM 533 C CA . SER A 1 72 ? -10.857 -4.264 15.241 1.00 92.75 72 SER A CA 1
ATOM 534 C C . SER A 1 72 ? -10.861 -4.040 16.753 1.00 92.75 72 SER A C 1
ATOM 536 O O . SER A 1 72 ? -11.733 -4.545 17.463 1.00 92.75 72 SER A O 1
ATOM 538 N N . MET A 1 73 ? -9.938 -3.213 17.251 1.00 92.75 73 MET A N 1
ATOM 539 C CA . MET A 1 73 ? -9.906 -2.829 18.663 1.00 92.75 73 MET A CA 1
ATOM 540 C C . MET A 1 73 ? -11.129 -2.003 19.070 1.00 92.75 73 MET A C 1
ATOM 542 O O . MET A 1 73 ? -11.707 -2.263 20.126 1.00 92.75 73 MET A O 1
ATOM 546 N N . GLY A 1 74 ? -11.558 -1.057 18.228 1.00 90.25 74 GLY A N 1
ATOM 547 C CA . GLY A 1 74 ? -12.760 -0.259 18.481 1.00 90.25 74 GLY A CA 1
ATOM 548 C C . GLY A 1 74 ? -14.024 -1.114 18.609 1.00 90.25 74 GLY A C 1
ATOM 549 O O . GLY A 1 74 ? -14.806 -0.917 19.536 1.00 90.25 74 GLY A O 1
ATOM 550 N N . VAL A 1 75 ? -14.191 -2.113 17.736 1.00 89.94 75 VAL A N 1
ATOM 551 C CA . VAL A 1 75 ? -15.319 -3.062 17.805 1.00 89.94 75 VAL A CA 1
ATOM 552 C C . VAL A 1 75 ? -15.269 -3.888 19.092 1.00 89.94 75 VAL A C 1
ATOM 554 O O . VAL A 1 75 ? -16.280 -4.029 19.779 1.00 89.94 75 VAL A O 1
ATOM 557 N N . LYS A 1 76 ? -14.088 -4.398 19.464 1.00 91.06 76 LYS A N 1
ATOM 558 C CA . LYS A 1 76 ? -13.914 -5.193 20.689 1.00 91.06 76 LYS A CA 1
ATOM 559 C C . LYS A 1 76 ? -14.236 -4.391 21.958 1.00 91.06 76 LYS A C 1
ATOM 561 O O . LYS A 1 76 ? -14.814 -4.945 22.891 1.00 91.06 76 LYS A O 1
ATOM 566 N N . ALA A 1 77 ? -13.875 -3.108 21.996 1.00 90.81 77 ALA A N 1
ATOM 567 C CA . ALA A 1 77 ? -14.177 -2.223 23.121 1.00 90.81 77 ALA A CA 1
ATOM 568 C C . ALA A 1 77 ? -15.690 -1.998 23.289 1.00 90.81 77 ALA A C 1
ATOM 570 O O . ALA A 1 77 ? -16.200 -2.099 24.404 1.00 90.81 77 ALA A O 1
ATOM 571 N N . GLU A 1 78 ? -16.406 -1.771 22.186 1.00 90.31 78 GLU A N 1
ATOM 572 C CA . GLU A 1 78 ? -17.859 -1.566 22.201 1.00 90.31 78 GLU A CA 1
ATOM 573 C C . GLU A 1 78 ? -18.613 -2.828 22.649 1.00 90.31 78 GLU A C 1
ATOM 575 O O . GLU A 1 78 ? -19.478 -2.765 23.521 1.00 90.31 78 GLU A O 1
ATOM 580 N N . LEU A 1 79 ? -18.227 -4.002 22.136 1.00 91.69 79 LEU A N 1
ATOM 581 C CA . LEU A 1 79 ? -18.810 -5.282 22.559 1.00 91.69 79 LEU A CA 1
ATOM 582 C C . LEU A 1 79 ? -18.616 -5.533 24.058 1.00 91.69 79 LEU A C 1
ATOM 584 O O . LEU A 1 79 ? -19.535 -5.977 24.745 1.00 91.69 79 LEU A O 1
ATOM 588 N N . ARG A 1 80 ? -17.426 -5.223 24.587 1.00 93.00 80 ARG A N 1
ATOM 589 C CA . ARG A 1 80 ? -17.140 -5.365 26.020 1.00 93.00 80 ARG A CA 1
ATOM 590 C C . ARG A 1 80 ? -18.027 -4.456 26.870 1.00 93.00 80 ARG A C 1
ATOM 592 O O . ARG A 1 80 ? -18.489 -4.891 27.920 1.00 93.00 80 ARG A O 1
ATOM 599 N N . LYS A 1 81 ? -18.285 -3.229 26.413 1.00 92.56 81 LYS A N 1
ATOM 600 C CA . LYS A 1 81 ? -19.186 -2.290 27.089 1.00 92.56 81 LYS A CA 1
ATOM 601 C C . LYS A 1 81 ? -20.621 -2.830 27.152 1.00 92.56 81 LYS A C 1
ATOM 603 O O . LYS A 1 81 ? -21.211 -2.841 28.226 1.00 92.56 81 LYS A O 1
ATOM 608 N N . GLN A 1 82 ? -21.138 -3.359 26.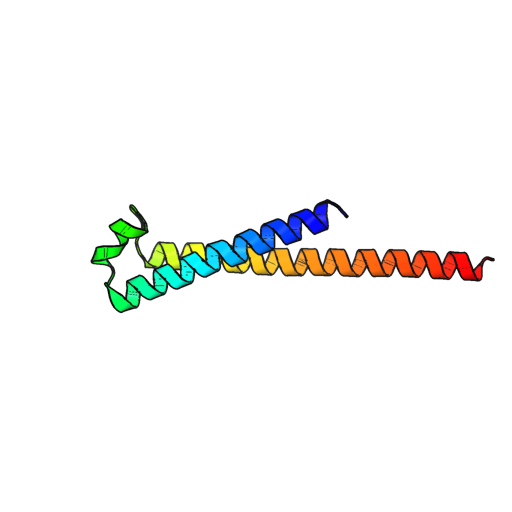043 1.00 93.31 82 GLN A N 1
ATOM 609 C CA . GLN A 1 82 ? -22.495 -3.921 25.982 1.00 93.31 82 GLN A CA 1
ATOM 610 C C . GLN A 1 82 ? -22.688 -5.146 26.886 1.00 93.31 82 GLN A C 1
ATOM 612 O O . GLN A 1 82 ? -23.761 -5.320 27.459 1.00 93.31 82 GLN A O 1
ATOM 617 N N . MET A 1 83 ? -21.669 -6.003 27.021 1.00 92.88 83 MET A N 1
ATOM 618 C CA . MET A 1 83 ? -21.735 -7.148 27.938 1.00 92.88 83 MET A CA 1
ATOM 619 C C . MET A 1 83 ? -21.831 -6.696 29.398 1.00 92.88 83 MET A C 1
ATOM 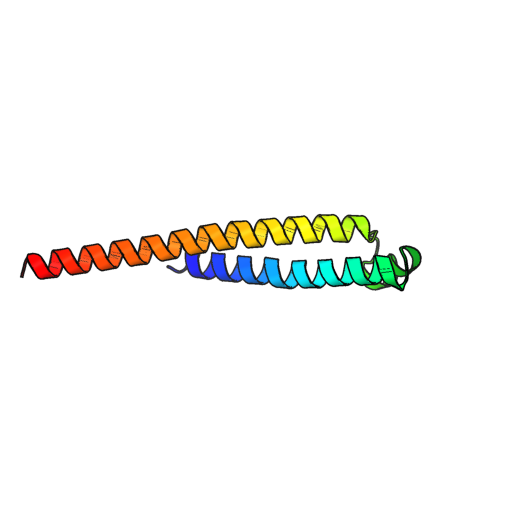621 O O . MET A 1 83 ? -22.693 -7.180 30.122 1.00 92.88 83 MET A O 1
ATOM 625 N N . LEU A 1 84 ? -21.015 -5.716 29.799 1.00 93.12 84 LEU A N 1
ATOM 626 C CA . LEU A 1 84 ? -21.050 -5.160 31.154 1.00 93.12 84 LEU A CA 1
ATOM 627 C C . LEU A 1 84 ? -22.401 -4.497 31.469 1.00 93.12 84 LEU A C 1
ATOM 629 O O . LEU A 1 84 ? -22.933 -4.683 32.556 1.00 93.12 84 LEU A O 1
ATOM 633 N N . GLU A 1 85 ? -22.989 -3.764 30.520 1.00 92.25 85 GLU A N 1
ATOM 634 C CA . GLU A 1 85 ? -24.310 -3.141 30.704 1.00 92.25 85 GLU A CA 1
ATOM 635 C C . GLU A 1 85 ? -25.452 -4.165 30.819 1.00 92.25 85 GLU A C 1
ATOM 637 O O . GLU A 1 85 ? -26.443 -3.896 31.499 1.00 92.25 85 GLU A O 1
ATOM 642 N N . LYS A 1 86 ? -25.327 -5.333 30.173 1.00 88.75 86 LYS A N 1
ATOM 643 C CA . LYS A 1 86 ? -26.294 -6.434 30.302 1.00 88.75 86 LYS A CA 1
ATOM 644 C C . LYS A 1 86 ? -26.180 -7.180 31.625 1.00 88.75 86 LYS A C 1
ATOM 646 O O . LYS A 1 86 ? -27.195 -7.648 32.107 1.00 88.75 86 LYS A O 1
ATOM 651 N N . GLU A 1 87 ? -24.980 -7.314 32.181 1.00 84.06 87 GLU A N 1
ATOM 652 C CA . GLU A 1 87 ? -24.748 -8.053 33.431 1.00 84.06 87 GLU A CA 1
ATOM 653 C C . GLU A 1 87 ? -25.134 -7.246 34.681 1.00 84.06 87 GLU A C 1
ATOM 655 O O . GLU A 1 87 ? -25.401 -7.810 35.736 1.00 84.06 87 GLU A O 1
ATOM 660 N N . VAL A 1 88 ? -25.200 -5.917 34.555 1.00 81.06 88 VAL A N 1
ATOM 661 C CA . VAL A 1 88 ? -25.651 -5.000 35.616 1.00 81.06 88 VAL A CA 1
ATOM 662 C C . VAL A 1 88 ? -27.184 -4.846 35.657 1.00 81.06 88 VAL A C 1
ATOM 664 O O . VAL A 1 88 ? -27.710 -4.309 36.631 1.00 81.06 88 VAL A O 1
ATOM 667 N N . ARG A 1 89 ? -27.911 -5.295 34.625 1.00 68.88 89 ARG A N 1
ATOM 668 C CA . ARG A 1 89 ? -29.385 -5.284 34.568 1.00 68.88 89 ARG A CA 1
ATOM 669 C C . ARG A 1 89 ? -29.977 -6.629 34.958 1.00 68.88 89 ARG A C 1
ATOM 671 O O . ARG A 1 89 ? -31.052 -6.589 35.593 1.00 68.88 89 ARG A O 1
#